Protein AF-A0A7S1E455-F1 (afdb_monomer)

Solvent-accessible surface area (backbone atoms only — not comparable to full-atom values): 8327 Å² total; per-residue (Å²): 136,91,77,87,90,74,88,69,84,76,76,68,56,68,64,59,56,50,50,59,44,31,75,73,75,46,75,82,60,92,53,54,63,60,50,53,48,42,52,24,67,66,39,90,43,12,76,45,72,46,82,29,80,93,73,83,35,75,46,28,42,37,56,57,49,39,33,75,76,33,70,67,48,15,52,63,56,34,74,59,100,44,82,64,73,60,66,70,64,54,60,68,34,66,72,37,55,76,6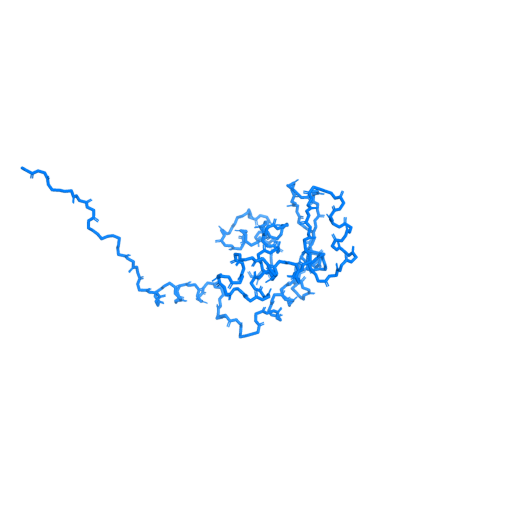9,65,65,49,73,63,55,52,53,52,48,54,43,44,77,42,70,49,37,60,57,55,44,10,70,77,66,61,40,58,57,74,61,40,66,59,43,78,84,116

pLDDT: mean 75.82, std 16.82, range [34.81, 93.94]

Mean predicted aligned error: 11.42 Å

Foldseek 3Di:
DDDDPPPDPPPDDVVVVCVVCCVQPNDQDPCLVVVLCCLCPPAPQNVPWDFDPPQPTTDGSVLLLCLQVPVVSVVVSCVPPDHHDHLVVVCPDPVNVVVVDDSSVSSVVSSCVDPCVVVVCCSVPVPPVVSNVSSVPD

Structure (mmCIF, N/CA/C/O backbone):
data_AF-A0A7S1E455-F1
#
_entry.id   AF-A0A7S1E455-F1
#
loop_
_atom_site.group_PDB
_atom_site.id
_atom_site.type_symbol
_atom_site.label_atom_id
_atom_site.label_alt_id
_atom_site.label_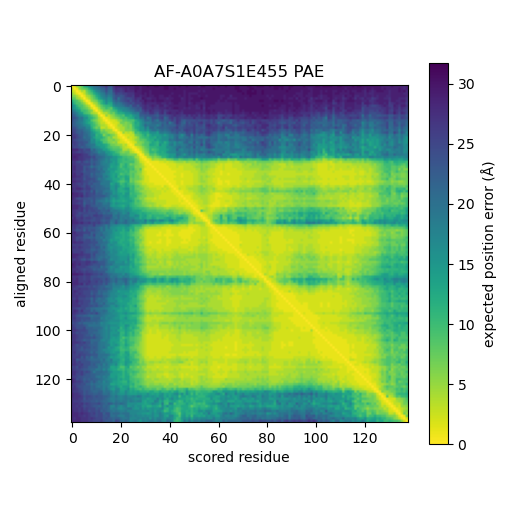comp_id
_atom_site.label_asym_id
_atom_site.label_entity_id
_atom_site.label_seq_id
_atom_site.pdbx_PDB_ins_code
_atom_site.Cartn_x
_atom_site.Cartn_y
_atom_site.Cartn_z
_atom_site.occupancy
_atom_site.B_iso_or_equiv
_atom_site.auth_seq_id
_atom_site.auth_comp_id
_atom_site.auth_asym_id
_atom_site.auth_atom_id
_atom_site.pdbx_PDB_model_num
ATOM 1 N N . GLY A 1 1 ? -47.630 27.811 -10.852 1.00 34.81 1 GLY A N 1
ATOM 2 C CA . GLY A 1 1 ? -47.049 27.346 -9.582 1.00 34.81 1 GLY A CA 1
ATOM 3 C C . GLY A 1 1 ? -46.004 26.321 -9.929 1.00 34.81 1 GLY A C 1
ATOM 4 O O . GLY A 1 1 ? -46.331 25.397 -10.655 1.00 34.81 1 GLY A O 1
ATOM 5 N N . ASN A 1 2 ? -44.760 26.573 -9.541 1.00 41.41 2 ASN A N 1
ATOM 6 C CA . ASN A 1 2 ? -43.585 25.796 -9.921 1.00 41.41 2 ASN A CA 1
ATOM 7 C C . ASN A 1 2 ? -43.382 24.683 -8.877 1.00 41.41 2 ASN A C 1
ATOM 9 O O . ASN A 1 2 ? -43.112 25.002 -7.721 1.00 41.41 2 ASN A O 1
ATOM 13 N N . GLU A 1 3 ? -43.534 23.413 -9.254 1.00 47.81 3 GLU A N 1
ATOM 14 C CA . GLU A 1 3 ? -43.107 22.268 -8.434 1.00 47.81 3 GLU A CA 1
ATOM 15 C C . GLU A 1 3 ? -41.741 21.763 -8.931 1.00 47.81 3 GLU A C 1
ATOM 17 O O . GLU A 1 3 ? -41.507 21.743 -10.143 1.00 47.81 3 GLU A O 1
ATOM 22 N N . PRO A 1 4 ? -40.807 21.382 -8.041 1.00 47.12 4 PRO A N 1
ATOM 23 C CA . PRO A 1 4 ? -39.443 21.071 -8.442 1.00 47.12 4 PRO A CA 1
ATOM 24 C C . PRO A 1 4 ? -39.301 19.651 -9.018 1.00 47.12 4 PRO A C 1
ATOM 26 O O . PRO A 1 4 ? -39.717 18.651 -8.434 1.00 47.12 4 PRO A O 1
ATOM 29 N N . GLN A 1 5 ? -38.631 19.582 -10.167 1.00 48.94 5 GLN A N 1
ATOM 30 C CA . GLN A 1 5 ? -38.268 18.379 -10.911 1.00 48.94 5 GLN A CA 1
ATOM 31 C C . GLN A 1 5 ? -37.025 17.709 -10.293 1.00 48.94 5 GLN A C 1
ATOM 33 O O . GLN A 1 5 ? -35.908 17.925 -10.748 1.00 48.94 5 GLN A O 1
ATOM 38 N N . TRP A 1 6 ? -37.191 16.895 -9.248 1.00 49.09 6 TRP A N 1
ATOM 39 C CA . TRP A 1 6 ? -36.113 16.008 -8.758 1.00 49.09 6 TRP A CA 1
ATOM 40 C C . TRP A 1 6 ? -36.548 14.551 -8.577 1.00 49.09 6 TR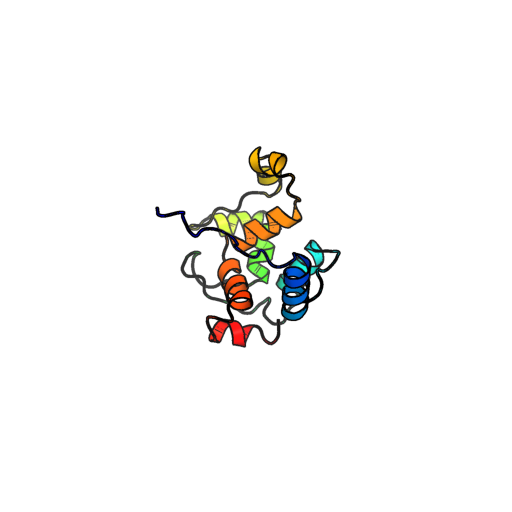P A C 1
ATOM 42 O O . TRP A 1 6 ? -35.883 13.766 -7.904 1.00 49.09 6 TRP A O 1
ATOM 52 N N . SER A 1 7 ? -37.638 14.127 -9.214 1.00 45.44 7 SER A N 1
ATOM 53 C CA . SER A 1 7 ? -38.055 12.731 -9.137 1.00 45.44 7 SER A CA 1
ATOM 54 C C . SER A 1 7 ? -37.297 11.845 -10.139 1.00 45.44 7 SER A C 1
ATOM 56 O O . SER A 1 7 ? -37.479 11.932 -11.351 1.00 45.44 7 SER A O 1
ATOM 58 N N . LYS A 1 8 ? -36.531 10.910 -9.554 1.00 41.31 8 LYS A N 1
ATOM 59 C CA . LYS A 1 8 ? -35.975 9.658 -10.108 1.00 41.31 8 LYS A CA 1
ATOM 60 C C . LYS A 1 8 ? -34.560 9.727 -10.693 1.00 41.31 8 LYS A C 1
ATOM 62 O O . LYS A 1 8 ? -34.359 9.570 -11.894 1.00 41.31 8 LYS A O 1
ATOM 67 N N . ALA A 1 9 ? -33.564 9.700 -9.807 1.00 38.25 9 ALA A N 1
ATOM 68 C CA . ALA A 1 9 ? -32.446 8.792 -10.048 1.00 38.25 9 ALA A CA 1
ATOM 69 C C . ALA A 1 9 ? -33.025 7.364 -10.056 1.00 38.25 9 ALA A C 1
ATOM 71 O O . ALA A 1 9 ? -33.417 6.836 -9.014 1.00 38.25 9 ALA A O 1
ATOM 72 N N . ARG A 1 10 ? -33.184 6.764 -11.243 1.00 44.41 10 ARG A N 1
ATOM 73 C CA . ARG A 1 10 ? -33.396 5.317 -11.363 1.00 44.41 10 ARG A CA 1
ATOM 74 C C . ARG A 1 10 ? -32.083 4.681 -10.930 1.00 44.41 10 ARG A C 1
ATOM 76 O O . ARG A 1 10 ? -31.179 4.534 -11.743 1.00 44.41 10 ARG A O 1
ATOM 83 N N . PHE A 1 11 ? -31.958 4.379 -9.644 1.00 47.00 11 PHE A N 1
ATOM 84 C CA . PHE A 1 11 ? -30.958 3.426 -9.192 1.00 47.00 11 PHE A CA 1
ATOM 85 C C . PHE A 1 11 ? -31.274 2.127 -9.935 1.00 47.00 11 PHE A C 1
ATOM 87 O O . PHE A 1 11 ? -32.322 1.521 -9.702 1.00 47.00 11 PHE A O 1
ATOM 94 N N . GLY A 1 12 ? -30.446 1.802 -10.932 1.00 47.22 12 GLY A N 1
ATOM 95 C CA . GLY A 1 12 ? -30.484 0.506 -11.600 1.00 47.22 12 GLY A CA 1
ATOM 96 C C . GLY A 1 12 ? -30.456 -0.580 -10.535 1.00 47.22 12 GLY A C 1
ATOM 97 O O . GLY A 1 12 ? -29.854 -0.395 -9.472 1.00 47.22 12 GLY A O 1
ATOM 98 N N . ASN A 1 13 ? -31.181 -1.666 -10.787 1.00 50.81 13 ASN A N 1
ATOM 99 C CA . ASN A 1 13 ? -31.228 -2.788 -9.863 1.00 50.81 13 ASN A CA 1
ATOM 100 C C . ASN A 1 13 ? -29.779 -3.213 -9.570 1.00 50.81 13 ASN A C 1
ATOM 102 O O . ASN A 1 13 ? -28.955 -3.276 -10.481 1.00 50.81 13 ASN A O 1
ATOM 106 N N . ILE A 1 14 ? -29.456 -3.471 -8.302 1.00 53.06 14 ILE A N 1
ATOM 107 C CA . ILE A 1 14 ? -28.119 -3.892 -7.868 1.00 53.06 14 ILE A CA 1
ATOM 108 C C . ILE A 1 14 ? -27.633 -5.094 -8.703 1.00 53.06 14 ILE A C 1
ATOM 110 O O . ILE A 1 14 ? -26.448 -5.218 -8.987 1.00 53.06 14 ILE A O 1
ATOM 114 N N . GLU A 1 15 ? -28.561 -5.923 -9.185 1.00 52.03 15 GLU A N 1
ATOM 115 C CA . GLU A 1 15 ? -28.299 -7.045 -10.087 1.00 52.03 15 GLU A CA 1
ATOM 116 C C . GLU A 1 15 ? -27.767 -6.627 -11.470 1.00 52.03 15 GLU A C 1
ATOM 118 O O . GLU A 1 15 ? -26.887 -7.308 -11.981 1.00 52.03 15 GLU A O 1
ATOM 123 N N . GLU A 1 16 ? -28.206 -5.502 -12.050 1.00 50.72 16 GLU A N 1
ATOM 124 C CA . GLU A 1 16 ? -27.643 -4.956 -13.304 1.00 50.72 16 GLU A CA 1
ATOM 125 C C . GLU A 1 16 ? -26.221 -4.415 -13.088 1.00 50.72 16 GLU A C 1
ATOM 127 O O . GLU A 1 16 ? -25.373 -4.469 -13.982 1.00 50.72 16 GLU A O 1
ATOM 132 N N . PHE A 1 17 ? -25.942 -3.913 -11.880 1.00 50.00 17 PHE A N 1
ATOM 133 C CA . PHE A 1 17 ? -24.600 -3.490 -11.489 1.00 50.00 17 PHE A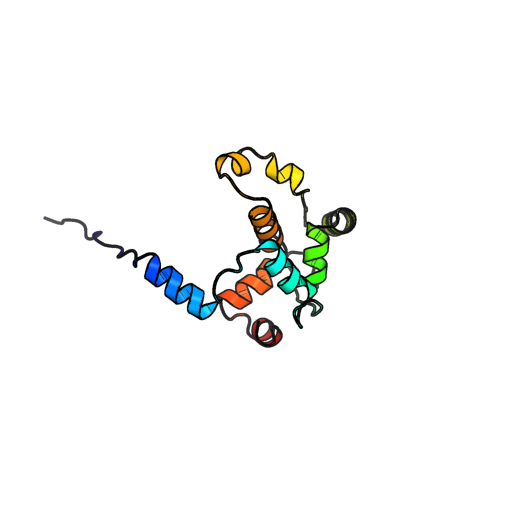 CA 1
ATOM 134 C C . PHE A 1 17 ? -23.669 -4.699 -11.332 1.00 50.00 17 PHE A C 1
ATOM 136 O O . PHE A 1 17 ? -22.561 -4.694 -11.865 1.00 50.00 17 PHE A O 1
ATOM 143 N N . TYR A 1 18 ? -24.128 -5.761 -10.661 1.00 47.34 18 TYR A N 1
ATOM 144 C CA . TYR A 1 18 ? -23.360 -6.997 -10.512 1.00 47.34 18 TYR A CA 1
ATOM 145 C C . TYR A 1 18 ? -23.201 -7.760 -11.827 1.00 47.34 18 TYR A C 1
ATOM 147 O O . TYR A 1 18 ? -22.121 -8.299 -12.050 1.00 47.34 18 TYR A O 1
ATOM 155 N N . SER A 1 19 ? -24.204 -7.776 -12.711 1.00 55.28 19 SER A N 1
ATOM 156 C CA . SER A 1 19 ? -24.090 -8.435 -14.016 1.00 55.28 19 SER A CA 1
ATOM 157 C C . SER A 1 19 ? -23.073 -7.718 -14.905 1.00 55.28 19 SER A C 1
ATOM 159 O O . SER A 1 19 ? -22.160 -8.347 -15.426 1.00 55.28 19 SER A O 1
ATOM 161 N N . GLY A 1 20 ? -23.150 -6.385 -14.998 1.00 52.88 20 GLY A N 1
ATOM 162 C CA . GLY A 1 20 ? -22.220 -5.598 -15.811 1.00 52.88 20 GLY A CA 1
ATOM 163 C C . GLY A 1 20 ? -20.793 -5.558 -15.258 1.00 52.88 20 GLY A C 1
ATOM 164 O O . GLY A 1 20 ? -19.838 -5.467 -16.031 1.00 52.88 20 GLY A O 1
ATOM 165 N N . LEU A 1 21 ? -20.634 -5.627 -13.932 1.00 53.88 21 LEU A N 1
ATOM 166 C CA . LEU A 1 21 ? -19.325 -5.710 -13.293 1.00 53.88 21 LEU A CA 1
ATOM 167 C C . LEU A 1 21 ? -18.726 -7.107 -13.480 1.00 53.88 21 LEU A C 1
ATOM 169 O O . LEU A 1 21 ? -17.616 -7.210 -13.991 1.00 53.88 21 LEU A O 1
ATOM 173 N N . ALA A 1 22 ? -19.466 -8.171 -13.153 1.00 55.16 22 ALA A N 1
ATOM 174 C CA . ALA A 1 22 ? -18.991 -9.549 -13.284 1.00 55.16 22 ALA A CA 1
ATOM 175 C C . ALA A 1 22 ? -18.620 -9.916 -14.730 1.00 55.16 22 ALA A C 1
ATOM 177 O O . ALA A 1 22 ? -17.644 -10.632 -14.931 1.00 55.16 22 ALA A O 1
ATOM 178 N N . ASP A 1 23 ? -19.324 -9.382 -15.731 1.00 54.72 23 ASP A N 1
ATOM 179 C CA . ASP A 1 23 ? -18.983 -9.600 -17.142 1.00 54.72 23 ASP A CA 1
ATOM 180 C C . ASP A 1 23 ? -17.690 -8.883 -17.565 1.00 54.72 23 ASP A C 1
ATOM 182 O O . ASP A 1 23 ? -16.992 -9.345 -18.466 1.00 54.72 23 ASP A O 1
ATOM 186 N N . LYS A 1 24 ? -17.344 -7.761 -16.918 1.00 53.66 24 LYS A N 1
ATOM 187 C CA . LYS A 1 24 ? -16.131 -6.985 -17.225 1.00 53.66 24 LYS A CA 1
ATOM 188 C C . LYS A 1 24 ? -14.895 -7.440 -16.458 1.00 53.66 24 LYS A C 1
ATOM 190 O O . LYS A 1 24 ? -13.805 -7.372 -17.010 1.00 53.66 24 LYS A O 1
ATOM 195 N N . ILE A 1 25 ? -15.050 -7.842 -15.195 1.00 54.88 25 ILE A N 1
ATOM 196 C CA . ILE A 1 25 ? -13.920 -8.158 -14.299 1.00 54.88 25 ILE A CA 1
ATOM 197 C C . ILE A 1 25 ? -13.895 -9.622 -13.833 1.00 54.88 25 ILE A C 1
ATOM 199 O O . ILE A 1 25 ? -12.957 -10.038 -13.157 1.00 54.88 25 ILE A O 1
ATOM 203 N N . GLY A 1 26 ? -14.909 -10.414 -14.190 1.00 56.81 26 GLY A N 1
ATOM 204 C CA . GLY A 1 26 ? -15.092 -11.791 -13.736 1.00 56.81 26 GLY A CA 1
ATOM 205 C C . GLY A 1 26 ? -15.859 -11.910 -12.414 1.00 56.81 26 GLY A C 1
ATOM 206 O O . GLY A 1 26 ? -16.082 -10.940 -11.686 1.00 56.81 26 GLY A O 1
ATOM 207 N N . LEU A 1 27 ? -16.274 -13.139 -12.085 1.00 51.47 27 LEU A N 1
ATOM 208 C CA . LEU A 1 27 ? -16.897 -13.436 -10.794 1.00 51.47 27 LEU A CA 1
ATOM 209 C C . LEU A 1 27 ? -15.891 -13.225 -9.649 1.00 51.47 27 LEU A C 1
ATOM 211 O O . LEU A 1 27 ? -14.728 -13.628 -9.772 1.00 51.47 27 LEU A O 1
ATOM 215 N N . PRO A 1 28 ? -16.325 -12.655 -8.511 1.00 56.41 28 PRO A N 1
ATOM 216 C CA . PRO A 1 28 ? -15.444 -12.436 -7.377 1.00 56.41 28 PRO A CA 1
ATOM 217 C C . PRO A 1 28 ? -14.888 -13.769 -6.873 1.00 56.41 28 PRO A C 1
ATOM 219 O O . PRO A 1 28 ? -15.627 -14.710 -6.571 1.00 56.41 28 PRO A O 1
ATOM 222 N N . GLN A 1 29 ? -13.563 -13.855 -6.765 1.00 59.19 29 GLN A N 1
ATOM 223 C CA . GLN A 1 29 ? -12.922 -15.036 -6.204 1.00 59.19 29 GLN A CA 1
ATOM 224 C C . GLN A 1 29 ? -13.268 -15.157 -4.715 1.00 59.19 29 GLN A C 1
ATOM 226 O O . GLN A 1 29 ? -13.034 -14.241 -3.930 1.00 59.19 29 GLN A O 1
ATOM 231 N N . VAL A 1 30 ? -13.762 -16.331 -4.304 1.00 59.94 30 VAL A N 1
ATOM 232 C CA . VAL A 1 30 ? -14.185 -16.616 -2.914 1.00 59.94 30 VAL A CA 1
ATOM 233 C C . VAL A 1 30 ? -13.028 -16.453 -1.912 1.00 59.94 30 VAL A C 1
ATOM 235 O O . VAL A 1 30 ? -13.244 -16.167 -0.737 1.00 59.94 30 VAL A O 1
ATOM 238 N N . ARG A 1 31 ? -11.779 -16.594 -2.377 1.00 77.50 31 ARG A N 1
ATOM 239 C CA . ARG A 1 31 ? -10.556 -16.379 -1.590 1.00 77.50 31 ARG A CA 1
ATOM 240 C C . ARG A 1 31 ? -9.850 -15.097 -2.027 1.00 77.50 31 ARG A C 1
ATOM 242 O O . ARG A 1 31 ? -8.788 -15.157 -2.639 1.00 77.50 31 ARG A O 1
ATOM 249 N N . LEU A 1 32 ? -10.441 -13.953 -1.680 1.00 82.00 32 LEU A N 1
ATOM 250 C CA . LEU A 1 32 ? -9.970 -12.614 -2.064 1.00 82.00 32 LEU A CA 1
ATOM 251 C C . LEU A 1 32 ? -8.466 -12.410 -1.840 1.00 82.00 32 LEU A C 1
ATOM 253 O O . LEU A 1 32 ? -7.764 -11.999 -2.753 1.00 82.00 32 LEU A O 1
ATOM 257 N N . LEU A 1 33 ? -7.946 -12.780 -0.666 1.00 85.12 33 LEU A N 1
ATOM 258 C CA . LEU A 1 33 ? -6.526 -12.592 -0.357 1.00 85.12 33 LEU A CA 1
ATOM 259 C C . LEU A 1 33 ? -5.606 -13.391 -1.296 1.00 85.12 33 LEU A C 1
ATOM 261 O O . LEU A 1 33 ? -4.595 -12.873 -1.754 1.00 85.12 33 LEU A O 1
ATOM 265 N N . HIS A 1 34 ? -5.978 -14.632 -1.621 1.00 85.69 34 HIS A N 1
ATOM 266 C CA . HIS A 1 34 ? -5.218 -15.463 -2.558 1.00 85.69 34 HIS A CA 1
ATOM 267 C C . HIS A 1 34 ? -5.315 -14.932 -3.996 1.00 85.69 34 HIS A C 1
ATOM 269 O O . HIS A 1 34 ? -4.356 -15.025 -4.757 1.00 85.69 34 HIS A O 1
ATOM 275 N N . ALA A 1 35 ? -6.463 -14.362 -4.370 1.00 85.56 35 ALA A N 1
ATOM 276 C CA . ALA A 1 35 ? -6.635 -13.705 -5.661 1.00 8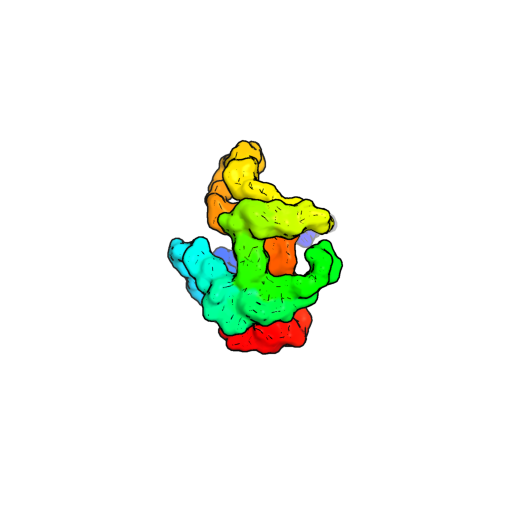5.56 35 ALA A CA 1
ATOM 277 C C . ALA A 1 35 ? -5.683 -12.511 -5.796 1.00 85.56 35 ALA A C 1
ATOM 279 O O . ALA A 1 35 ? -4.934 -12.433 -6.767 1.00 85.56 35 ALA A O 1
ATOM 280 N N . MET A 1 36 ? -5.662 -11.642 -4.779 1.00 88.56 36 MET A N 1
ATOM 281 C CA . MET A 1 36 ? -4.781 -10.477 -4.732 1.00 88.56 36 MET A CA 1
ATOM 282 C C . MET A 1 36 ? -3.306 -10.896 -4.742 1.00 88.56 36 MET A C 1
ATOM 284 O O . MET A 1 36 ? -2.527 -10.353 -5.519 1.00 88.56 36 MET A O 1
ATOM 288 N N . GLU A 1 37 ? -2.929 -11.912 -3.959 1.00 90.75 37 GLU A N 1
ATOM 289 C CA . GLU A 1 37 ? -1.565 -12.455 -3.962 1.00 90.75 37 GLU A CA 1
ATOM 290 C C . GLU A 1 37 ? -1.170 -12.948 -5.359 1.00 90.75 37 GLU A C 1
ATOM 292 O O . GLU A 1 37 ? -0.105 -12.614 -5.876 1.00 90.75 37 GLU A O 1
ATOM 297 N N . SER A 1 38 ? -2.037 -13.733 -6.002 1.00 87.88 38 SER A N 1
ATOM 298 C CA . SER A 1 38 ? -1.771 -14.257 -7.339 1.00 87.88 38 SER A CA 1
ATOM 299 C C . SER A 1 38 ? -1.667 -13.144 -8.382 1.00 87.88 38 SER A C 1
ATOM 301 O O . SER A 1 38 ? -0.850 -13.254 -9.295 1.00 87.88 38 SER A O 1
ATOM 303 N N . GLU A 1 39 ? -2.472 -12.089 -8.261 1.00 85.75 39 GLU A N 1
ATOM 304 C CA . GLU A 1 39 ? -2.384 -10.902 -9.112 1.00 85.75 39 GLU A CA 1
ATOM 305 C C . GLU A 1 39 ? -1.009 -10.238 -8.986 1.00 85.75 39 GLU A C 1
ATOM 307 O O . GLU A 1 39 ? -0.325 -10.023 -9.983 1.00 85.75 39 GLU A O 1
ATOM 312 N N . HIS A 1 40 ? -0.553 -10.014 -7.756 1.00 90.81 40 HIS A N 1
ATOM 313 C CA . HIS A 1 40 ? 0.664 -9.252 -7.500 1.00 90.81 40 HIS A CA 1
ATOM 314 C C . HIS A 1 40 ? 1.950 -10.069 -7.657 1.00 90.81 40 HIS A C 1
ATOM 316 O O . HIS A 1 40 ? 2.997 -9.490 -7.936 1.00 90.81 40 HIS A O 1
ATOM 322 N N . LEU A 1 41 ? 1.900 -11.397 -7.487 1.00 91.06 41 LEU A N 1
ATOM 323 C CA . LEU A 1 41 ? 3.089 -12.263 -7.482 1.00 91.06 41 LEU A CA 1
ATOM 324 C C . LEU A 1 41 ? 3.201 -13.211 -8.681 1.00 91.06 41 LEU A C 1
ATOM 326 O O . LEU A 1 41 ? 4.298 -13.697 -8.964 1.00 91.06 41 LEU A O 1
ATOM 330 N N . ARG A 1 42 ? 2.089 -13.541 -9.356 1.00 86.38 42 ARG A N 1
ATOM 331 C CA . ARG A 1 42 ? 2.064 -14.603 -10.384 1.00 86.38 42 ARG A CA 1
ATOM 332 C C . ARG A 1 42 ? 1.644 -14.132 -11.771 1.00 86.38 42 ARG A C 1
ATOM 334 O O . ARG A 1 42 ? 1.883 -14.864 -12.730 1.00 86.38 42 ARG A O 1
ATOM 341 N N . ARG A 1 43 ? 1.035 -12.951 -11.912 1.00 84.50 43 ARG A N 1
ATOM 342 C CA . ARG A 1 43 ? 0.722 -12.396 -13.238 1.00 84.50 43 ARG A CA 1
ATOM 343 C C . ARG A 1 43 ? 1.994 -12.007 -13.982 1.00 84.50 43 ARG A C 1
ATOM 345 O O . ARG A 1 43 ? 3.045 -11.784 -13.378 1.00 84.50 43 ARG A O 1
ATOM 352 N N . GLN A 1 44 ? 1.900 -11.944 -15.307 1.00 84.69 44 GLN A N 1
ATOM 353 C CA . GLN A 1 44 ? 3.044 -11.658 -16.174 1.00 84.69 44 GLN A CA 1
ATOM 354 C C . GLN A 1 44 ? 3.656 -10.279 -15.886 1.00 84.69 44 GLN A C 1
ATOM 356 O O . GLN A 1 44 ? 4.869 -10.111 -15.972 1.00 84.69 44 GLN A O 1
ATOM 361 N N . ASP A 1 45 ? 2.827 -9.321 -15.480 1.00 84.50 45 ASP A N 1
ATOM 362 C CA . ASP A 1 45 ? 3.208 -7.949 -15.167 1.00 84.50 45 ASP A CA 1
ATOM 363 C C . ASP A 1 45 ? 3.611 -7.734 -13.694 1.00 84.50 45 ASP A C 1
ATOM 365 O O . ASP A 1 45 ? 3.943 -6.609 -13.311 1.00 84.50 45 ASP A O 1
ATOM 369 N N . SER A 1 46 ? 3.624 -8.792 -12.868 1.00 88.25 46 SER A N 1
ATOM 370 C CA . SER A 1 46 ? 4.000 -8.740 -11.439 1.00 88.25 46 SER A CA 1
ATOM 371 C C . SER A 1 46 ? 5.380 -8.126 -11.190 1.00 88.25 46 SER A C 1
ATOM 373 O O . SER A 1 46 ? 5.604 -7.463 -10.176 1.00 88.25 46 SER A O 1
ATOM 375 N N . ARG A 1 47 ? 6.302 -8.324 -12.136 1.00 90.88 47 ARG A N 1
ATOM 376 C CA . ARG A 1 47 ? 7.680 -7.813 -12.108 1.00 90.88 47 ARG A CA 1
ATOM 377 C C . ARG A 1 47 ? 7.920 -6.658 -13.065 1.00 90.88 47 ARG A C 1
ATOM 379 O O . ARG A 1 47 ? 9.024 -6.121 -13.081 1.00 90.88 47 ARG A O 1
ATOM 386 N N . SER A 1 48 ? 6.913 -6.280 -13.845 1.00 87.12 48 SER A N 1
ATOM 387 C CA . SER A 1 48 ? 7.015 -5.172 -14.787 1.00 87.12 48 SER A CA 1
ATOM 388 C C . SER A 1 48 ? 7.001 -3.853 -14.016 1.00 87.12 48 SER A C 1
ATOM 390 O O . SER A 1 48 ? 6.018 -3.581 -13.312 1.00 87.12 48 SER A O 1
ATOM 392 N N . PRO A 1 49 ? 8.067 -3.039 -14.119 1.00 88.75 49 PRO A N 1
ATOM 393 C CA . PRO A 1 49 ? 8.103 -1.738 -13.478 1.00 88.75 49 PRO A CA 1
ATOM 394 C C . PRO A 1 49 ? 7.028 -0.817 -14.046 1.00 88.75 49 PRO A C 1
ATOM 396 O O . PRO A 1 49 ? 6.797 -0.797 -15.254 1.00 88.75 49 PRO A O 1
ATOM 399 N N . PHE A 1 50 ? 6.399 -0.035 -13.180 1.00 86.25 50 PHE A N 1
ATOM 400 C CA . PHE A 1 50 ? 5.501 1.046 -13.560 1.00 86.25 50 PHE A CA 1
ATOM 401 C C . PHE A 1 50 ? 5.858 2.307 -12.778 1.00 86.25 50 PHE A C 1
ATOM 403 O O . PHE A 1 50 ? 6.347 2.233 -11.647 1.00 86.25 50 PHE A O 1
ATOM 410 N N . ASP A 1 51 ? 5.662 3.459 -13.412 1.00 84.38 51 ASP A N 1
ATOM 411 C CA . ASP A 1 51 ? 6.031 4.748 -12.840 1.00 84.38 51 ASP A CA 1
ATOM 412 C C . ASP A 1 51 ? 4.895 5.307 -11.974 1.00 84.38 51 ASP A C 1
ATOM 414 O O . ASP A 1 51 ? 3.729 5.352 -12.383 1.00 84.38 51 ASP A O 1
ATOM 418 N N . VAL A 1 52 ? 5.246 5.733 -10.763 1.00 81.44 52 VAL A N 1
ATOM 419 C CA . VAL A 1 52 ? 4.375 6.460 -9.841 1.00 81.44 52 VAL A CA 1
ATOM 420 C C . VAL A 1 52 ? 5.097 7.696 -9.301 1.00 81.44 52 VAL A C 1
ATOM 422 O O . VAL A 1 52 ? 5.677 7.668 -8.211 1.00 81.44 52 VAL A O 1
ATOM 425 N N . PRO A 1 53 ? 5.000 8.834 -10.010 1.00 73.56 53 PRO A N 1
ATOM 426 C CA . PRO A 1 53 ? 5.680 10.068 -9.616 1.00 73.56 53 PRO A CA 1
ATOM 427 C C . PRO A 1 53 ? 5.350 10.527 -8.188 1.00 73.56 53 PRO A C 1
ATOM 429 O O . PRO A 1 53 ? 6.213 11.046 -7.490 1.00 73.56 53 PRO A O 1
ATOM 432 N N . ASN A 1 54 ? 4.126 10.261 -7.717 1.00 73.00 54 ASN A N 1
ATOM 433 C CA . ASN A 1 54 ? 3.662 10.645 -6.378 1.00 73.00 54 ASN A CA 1
ATOM 434 C C . ASN A 1 54 ? 4.262 9.812 -5.227 1.00 73.00 54 ASN A C 1
ATOM 436 O O . ASN A 1 54 ? 4.022 10.142 -4.072 1.00 73.00 54 ASN A O 1
ATOM 440 N N . TYR A 1 55 ? 4.989 8.725 -5.512 1.00 66.81 55 TYR A N 1
ATOM 441 C CA . TYR A 1 55 ? 5.492 7.788 -4.495 1.00 66.81 55 TYR A CA 1
ATOM 442 C C . TYR A 1 55 ? 6.965 7.409 -4.705 1.00 66.81 55 TYR A C 1
ATOM 444 O O . TYR A 1 55 ? 7.389 6.314 -4.335 1.00 66.81 55 TYR A O 1
ATOM 452 N N . GLY A 1 56 ? 7.756 8.302 -5.304 1.00 66.12 56 GLY A N 1
ATOM 453 C CA . GLY A 1 56 ? 9.197 8.092 -5.469 1.00 66.12 56 GLY A CA 1
ATOM 454 C C . GLY A 1 56 ? 9.608 7.311 -6.725 1.00 66.12 56 GLY A C 1
ATOM 455 O O . GLY A 1 56 ? 10.728 6.805 -6.771 1.00 66.12 56 GLY A O 1
ATOM 456 N N . GLY A 1 57 ? 8.750 7.234 -7.751 1.00 77.94 57 GLY A N 1
ATOM 457 C CA . GLY A 1 57 ? 9.123 6.770 -9.095 1.00 77.94 57 GLY A CA 1
ATOM 458 C C . GLY A 1 57 ? 8.756 5.315 -9.402 1.00 77.94 57 GLY A C 1
ATOM 459 O O . GLY A 1 57 ? 7.612 4.912 -9.237 1.00 77.94 57 GLY A O 1
ATOM 460 N N . LEU A 1 58 ? 9.702 4.520 -9.911 1.00 86.38 58 LEU A N 1
ATOM 461 C CA . LEU A 1 58 ? 9.436 3.170 -10.430 1.00 86.38 58 LEU A CA 1
ATOM 462 C C . LEU A 1 58 ? 9.240 2.121 -9.320 1.00 86.38 58 LEU A C 1
ATOM 464 O O . LEU A 1 58 ? 10.096 1.938 -8.449 1.00 86.38 58 LEU A O 1
ATOM 468 N N . THR A 1 59 ? 8.160 1.346 -9.416 1.00 90.12 59 THR A N 1
ATOM 469 C CA . THR A 1 59 ? 7.904 0.175 -8.559 1.00 90.12 59 THR A CA 1
ATOM 470 C C . THR A 1 59 ? 7.284 -0.983 -9.349 1.00 90.12 59 THR A C 1
ATOM 472 O O . THR A 1 59 ? 7.056 -0.862 -10.547 1.00 90.12 59 THR A O 1
ATOM 475 N N . THR A 1 60 ? 7.040 -2.127 -8.707 1.00 92.12 60 THR A N 1
ATOM 476 C CA . THR A 1 60 ? 6.404 -3.312 -9.312 1.00 92.12 60 THR A CA 1
ATOM 477 C C . THR A 1 60 ? 5.272 -3.828 -8.419 1.00 92.12 60 THR A C 1
ATOM 479 O O . THR A 1 60 ? 5.344 -3.641 -7.202 1.00 92.12 60 THR A O 1
ATOM 482 N N . PRO A 1 61 ? 4.248 -4.516 -8.964 1.00 92.25 61 PRO A N 1
ATOM 483 C CA . PRO A 1 61 ? 3.205 -5.126 -8.134 1.00 92.25 61 PRO A CA 1
ATOM 484 C C . PRO A 1 61 ? 3.758 -6.059 -7.055 1.00 92.25 61 PRO A C 1
ATOM 486 O O . PRO A 1 61 ? 3.311 -6.012 -5.911 1.00 92.25 61 PRO A O 1
ATOM 489 N N . GLU A 1 62 ? 4.776 -6.858 -7.387 1.00 93.38 62 GLU A N 1
ATOM 490 C CA . GLU A 1 62 ? 5.429 -7.755 -6.431 1.00 93.38 62 GLU A CA 1
ATOM 491 C C . GLU A 1 62 ? 6.081 -6.982 -5.277 1.00 93.38 62 GLU A C 1
ATOM 493 O O . GLU A 1 62 ? 5.972 -7.386 -4.118 1.00 93.38 62 GLU A O 1
ATOM 498 N N . ARG A 1 63 ? 6.750 -5.860 -5.572 1.00 91.25 63 ARG A N 1
ATOM 499 C CA . ARG A 1 63 ? 7.371 -5.021 -4.542 1.00 91.25 63 ARG A CA 1
ATOM 500 C C . ARG A 1 63 ? 6.315 -4.400 -3.635 1.00 91.25 63 ARG A C 1
ATOM 502 O O . ARG A 1 63 ? 6.473 -4.445 -2.420 1.00 91.25 63 ARG A O 1
ATOM 509 N N . GLU A 1 64 ? 5.238 -3.874 -4.211 1.00 91.69 64 GLU A N 1
ATOM 510 C CA . GLU A 1 64 ? 4.151 -3.268 -3.439 1.00 91.69 64 GLU A CA 1
ATOM 511 C C . GLU A 1 64 ? 3.435 -4.270 -2.543 1.00 91.69 64 GLU A C 1
ATOM 513 O O . GLU A 1 64 ? 3.135 -3.954 -1.393 1.00 91.69 64 GLU A O 1
ATOM 518 N N . TRP A 1 65 ? 3.248 -5.499 -3.026 1.00 92.69 65 TRP A N 1
ATOM 519 C CA . TRP A 1 65 ? 2.763 -6.595 -2.199 1.00 92.69 65 TRP A CA 1
ATOM 520 C C . TRP A 1 65 ? 3.685 -6.841 -1.006 1.00 92.69 65 TRP A C 1
ATOM 522 O O . TRP A 1 65 ? 3.235 -6.832 0.136 1.00 92.69 65 TRP A O 1
ATOM 532 N N . ARG A 1 66 ? 4.996 -6.986 -1.229 1.00 92.00 66 ARG A N 1
ATOM 533 C CA . ARG A 1 66 ? 5.947 -7.199 -0.126 1.00 92.00 66 ARG A CA 1
ATOM 534 C C . ARG A 1 66 ? 5.910 -6.063 0.887 1.00 92.00 66 ARG A C 1
ATOM 536 O O . ARG A 1 66 ? 5.841 -6.340 2.072 1.00 92.00 66 ARG A O 1
ATOM 543 N N . CYS A 1 67 ? 5.857 -4.808 0.454 1.00 90.00 67 CYS A N 1
ATOM 544 C CA . CYS A 1 67 ? 5.786 -3.668 1.369 1.00 90.00 67 CYS A CA 1
ATOM 545 C C . CYS A 1 67 ? 4.564 -3.683 2.305 1.00 90.00 67 CYS A C 1
ATOM 547 O O . CYS A 1 67 ? 4.604 -3.027 3.336 1.00 90.00 67 CYS A O 1
ATOM 549 N N . VAL A 1 68 ? 3.489 -4.395 1.959 1.00 90.00 68 VAL A N 1
ATOM 550 C CA . VAL A 1 68 ? 2.277 -4.515 2.787 1.00 90.00 68 VAL A CA 1
ATOM 551 C C . VAL A 1 68 ? 2.324 -5.733 3.723 1.00 90.00 68 VAL A C 1
ATOM 553 O O . VAL A 1 68 ? 1.721 -5.710 4.795 1.00 90.00 68 VAL A O 1
ATOM 556 N N . PHE A 1 69 ? 3.035 -6.796 3.341 1.00 88.50 69 PHE A N 1
ATOM 557 C CA . PHE A 1 69 ? 3.061 -8.071 4.075 1.00 88.50 69 PHE A CA 1
ATOM 558 C C . PHE A 1 69 ? 4.377 -8.350 4.817 1.00 88.50 69 PHE A C 1
ATOM 560 O O . PHE A 1 69 ? 4.410 -9.223 5.681 1.00 88.50 69 PHE A O 1
ATOM 567 N N . ASP A 1 70 ? 5.445 -7.624 4.496 1.00 89.00 70 ASP A N 1
ATOM 568 C CA . ASP A 1 70 ? 6.771 -7.747 5.095 1.00 89.00 70 ASP A CA 1
ATOM 569 C C . ASP A 1 70 ? 7.131 -6.444 5.837 1.00 89.00 70 ASP A C 1
ATOM 571 O O . ASP A 1 70 ? 7.312 -5.403 5.196 1.00 89.00 70 ASP A O 1
ATOM 575 N N . PRO A 1 71 ? 7.251 -6.477 7.180 1.00 85.00 71 PRO A N 1
ATOM 576 C CA . PRO A 1 71 ? 7.614 -5.313 7.983 1.00 85.00 71 PRO A CA 1
ATOM 577 C C . PRO A 1 71 ? 8.947 -4.660 7.595 1.00 85.00 71 PRO A C 1
AT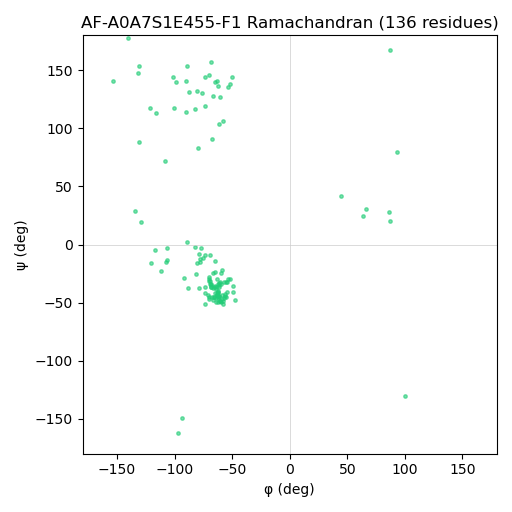OM 579 O O . PRO A 1 71 ? 9.079 -3.442 7.717 1.00 85.00 71 PRO A O 1
ATOM 582 N N . GLU A 1 72 ? 9.933 -5.427 7.120 1.00 86.38 72 GLU A N 1
ATOM 583 C CA . GLU A 1 72 ? 11.222 -4.867 6.696 1.00 86.38 72 GLU A CA 1
ATOM 584 C C . GLU A 1 72 ? 11.054 -4.064 5.406 1.00 86.38 72 GLU A C 1
ATOM 586 O O . GLU A 1 72 ? 11.462 -2.902 5.323 1.00 86.38 72 GLU A O 1
ATOM 591 N N . ALA A 1 73 ? 10.356 -4.640 4.424 1.00 85.50 73 ALA A N 1
ATOM 592 C CA . ALA A 1 73 ? 10.000 -3.944 3.192 1.00 85.50 73 ALA A CA 1
ATOM 593 C C . ALA A 1 73 ? 9.102 -2.724 3.461 1.00 85.50 73 ALA A C 1
ATOM 595 O O . ALA A 1 73 ? 9.222 -1.705 2.772 1.00 85.50 73 ALA A O 1
ATOM 596 N N . ALA A 1 74 ? 8.222 -2.811 4.464 1.00 85.56 74 ALA A N 1
ATOM 597 C CA . ALA A 1 74 ? 7.369 -1.711 4.893 1.00 85.56 74 ALA A CA 1
ATOM 598 C C . ALA A 1 74 ? 8.187 -0.558 5.488 1.00 85.56 74 ALA A C 1
ATOM 600 O O . ALA A 1 74 ? 7.962 0.605 5.143 1.00 85.56 74 ALA A O 1
ATOM 601 N N . CYS A 1 75 ? 9.158 -0.881 6.346 1.00 84.25 75 CYS A N 1
ATOM 602 C CA . CYS A 1 75 ? 10.072 0.076 6.959 1.00 84.25 75 CYS A CA 1
ATOM 603 C C . CYS A 1 75 ? 10.897 0.808 5.896 1.00 84.25 75 CYS A C 1
ATOM 605 O O . CYS A 1 75 ? 10.932 2.036 5.888 1.00 84.25 75 CYS A O 1
ATOM 607 N N . GLU A 1 76 ? 11.489 0.076 4.946 1.00 83.62 76 GLU A N 1
ATOM 608 C CA . GLU A 1 76 ? 12.264 0.677 3.854 1.00 83.62 76 GLU A CA 1
ATOM 609 C C . GLU A 1 76 ? 11.417 1.597 2.973 1.00 83.62 76 GLU A C 1
ATOM 611 O O . GLU A 1 76 ? 11.819 2.723 2.680 1.00 83.62 76 GLU A O 1
ATOM 616 N N . ALA A 1 77 ? 10.217 1.159 2.586 1.00 81.62 77 ALA A N 1
ATOM 617 C CA . ALA A 1 77 ? 9.304 1.993 1.811 1.00 81.62 77 ALA A CA 1
ATOM 618 C C . ALA A 1 77 ? 8.791 3.207 2.605 1.00 81.62 77 ALA A C 1
ATOM 620 O O . ALA A 1 77 ? 8.446 4.221 1.998 1.00 81.62 77 ALA A O 1
ATOM 621 N N . SER A 1 78 ? 8.788 3.126 3.940 1.00 83.19 78 SER A N 1
ATOM 622 C CA . SER A 1 78 ? 8.367 4.218 4.822 1.00 83.19 78 SER A CA 1
ATOM 623 C C . SER A 1 78 ? 9.445 5.276 5.089 1.00 83.19 78 SER A C 1
ATOM 625 O O . SER A 1 78 ? 9.181 6.256 5.780 1.00 83.19 78 SER A O 1
ATOM 627 N N . LYS A 1 79 ? 10.665 5.106 4.558 1.00 79.44 79 LYS A N 1
ATOM 628 C CA . LYS A 1 79 ? 11.738 6.117 4.652 1.00 79.44 79 LYS A CA 1
ATOM 629 C C . LYS A 1 79 ? 11.568 7.285 3.673 1.00 79.44 79 LYS A C 1
ATOM 631 O O . LYS A 1 79 ? 12.275 8.280 3.806 1.00 79.44 79 LYS A O 1
ATOM 636 N N . GLY A 1 80 ? 10.703 7.139 2.667 1.00 74.19 80 GLY A N 1
ATOM 637 C CA . GLY A 1 80 ? 10.378 8.188 1.696 1.00 74.19 80 GLY A CA 1
ATOM 638 C C . GLY A 1 80 ? 9.149 9.004 2.106 1.00 74.19 80 GLY A C 1
ATOM 639 O O . GLY A 1 80 ? 8.842 9.140 3.284 1.00 74.19 80 GLY A O 1
ATOM 640 N N . ASP A 1 81 ? 8.398 9.497 1.120 1.00 71.50 81 ASP A N 1
ATOM 641 C CA . ASP A 1 81 ? 7.173 10.290 1.343 1.00 71.50 81 ASP A CA 1
ATOM 642 C C . ASP A 1 81 ? 5.949 9.446 1.745 1.00 71.50 81 ASP A C 1
ATOM 644 O O . ASP A 1 81 ? 4.860 9.963 1.998 1.00 71.50 81 ASP A O 1
ATOM 648 N N . ARG A 1 82 ? 6.105 8.121 1.778 1.00 77.00 82 ARG A N 1
ATOM 649 C CA . ARG A 1 82 ? 5.041 7.168 2.092 1.00 77.00 82 ARG A CA 1
ATOM 650 C C . ARG A 1 82 ? 5.179 6.700 3.532 1.00 77.00 82 ARG A C 1
ATOM 652 O O . ARG A 1 82 ? 6.284 6.483 3.996 1.00 77.00 82 ARG A O 1
ATOM 659 N N . VAL A 1 83 ? 4.057 6.467 4.212 1.00 83.44 83 VAL A N 1
ATOM 660 C CA . VAL A 1 83 ? 4.031 5.788 5.516 1.00 83.44 83 VAL A CA 1
ATOM 661 C C . VAL A 1 83 ? 3.150 4.557 5.399 1.00 83.44 83 VAL A C 1
ATOM 663 O O . VAL A 1 83 ? 1.955 4.664 5.123 1.00 83.44 83 VAL A O 1
ATOM 666 N N . ILE A 1 84 ? 3.738 3.382 5.600 1.00 87.19 84 ILE A N 1
ATOM 667 C CA . ILE A 1 84 ? 3.011 2.115 5.626 1.00 87.19 84 ILE A CA 1
ATOM 668 C C . ILE A 1 84 ? 2.819 1.725 7.079 1.00 87.19 84 ILE A C 1
ATOM 670 O O . ILE A 1 84 ? 3.781 1.518 7.815 1.00 87.19 84 ILE A O 1
ATOM 674 N N . ARG A 1 85 ? 1.559 1.639 7.495 1.00 88.69 85 ARG A N 1
ATOM 675 C CA . ARG A 1 85 ? 1.210 1.2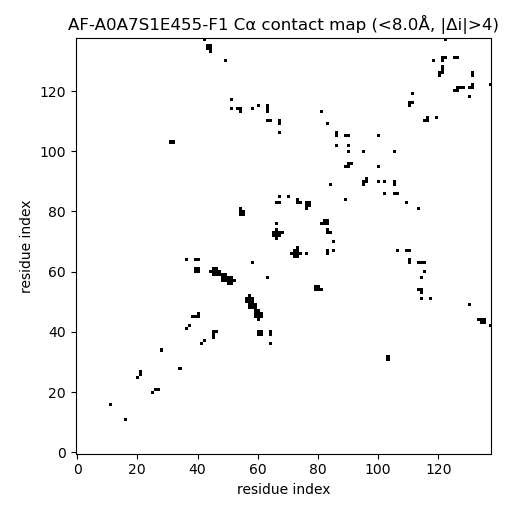35 8.855 1.00 88.69 85 ARG A CA 1
ATOM 676 C C . ARG A 1 85 ? 1.030 -0.280 8.935 1.00 88.69 85 ARG A C 1
ATOM 678 O O . ARG A 1 85 ? 0.420 -0.839 8.018 1.00 88.69 85 ARG A O 1
ATOM 685 N N . PRO A 1 86 ? 1.478 -0.928 10.023 1.00 89.25 86 PRO A N 1
ATOM 686 C CA . PRO A 1 86 ? 1.122 -2.310 10.301 1.00 89.25 86 PRO A CA 1
ATOM 687 C C . PRO A 1 86 ? -0.393 -2.498 10.249 1.00 89.25 86 PRO A C 1
ATOM 689 O O . PRO A 1 86 ? -1.166 -1.664 10.726 1.00 89.25 86 PRO A O 1
ATOM 692 N N . ILE A 1 87 ? -0.823 -3.600 9.647 1.00 90.50 87 ILE A N 1
ATOM 693 C CA . ILE A 1 87 ? -2.246 -3.875 9.429 1.00 90.50 87 ILE A CA 1
ATOM 694 C C . ILE A 1 87 ? -2.940 -4.128 10.762 1.00 90.50 87 ILE A C 1
ATOM 696 O O . ILE A 1 87 ? -4.082 -3.723 10.946 1.00 90.50 87 ILE A O 1
ATOM 700 N N . GLU A 1 88 ? -2.236 -4.737 11.710 1.00 90.12 88 GLU A N 1
ATOM 701 C CA . GLU A 1 88 ? -2.676 -4.925 13.088 1.00 90.12 88 GLU A CA 1
ATOM 702 C C . GLU A 1 88 ? -3.033 -3.585 13.744 1.00 90.12 88 GLU A C 1
ATOM 704 O O . GLU A 1 88 ? -4.112 -3.473 14.315 1.00 90.12 88 GLU A O 1
ATOM 709 N N . ASP A 1 89 ? -2.210 -2.547 13.566 1.00 91.31 89 ASP A N 1
ATOM 710 C CA . ASP A 1 89 ? -2.490 -1.216 14.116 1.00 91.31 89 ASP A CA 1
ATOM 711 C C . ASP A 1 89 ? -3.717 -0.576 13.456 1.00 91.31 89 ASP A C 1
ATOM 713 O O . ASP A 1 89 ? -4.507 0.089 14.121 1.00 91.31 89 ASP A O 1
ATOM 717 N N . LEU A 1 90 ? -3.895 -0.777 12.145 1.00 91.00 90 LEU A N 1
ATOM 718 C CA . LEU A 1 90 ? -5.061 -0.276 11.413 1.00 91.00 90 LEU A CA 1
ATOM 719 C C . LEU A 1 90 ? -6.352 -0.990 11.829 1.00 91.00 90 LEU A C 1
ATOM 721 O O . LEU A 1 90 ? -7.397 -0.354 11.918 1.00 91.00 90 LEU A O 1
ATOM 725 N N . MET A 1 91 ? -6.294 -2.292 12.116 1.00 91.81 91 MET A N 1
ATOM 726 C CA . MET A 1 91 ? -7.445 -3.065 12.598 1.00 91.81 91 MET A CA 1
ATOM 727 C C . MET A 1 91 ? -7.931 -2.611 13.979 1.00 91.81 91 MET A C 1
ATOM 729 O O . MET A 1 91 ? -9.096 -2.823 14.320 1.00 91.81 91 MET A O 1
ATOM 733 N N . GLU A 1 92 ? -7.060 -1.984 14.770 1.00 93.94 92 GLU A N 1
ATOM 734 C CA . GLU A 1 92 ? -7.412 -1.475 16.093 1.00 93.94 92 GLU A CA 1
ATOM 735 C C . GLU A 1 92 ? -8.132 -0.116 16.061 1.00 93.94 92 GLU A C 1
ATOM 737 O O . GLU A 1 92 ? -8.782 0.241 17.051 1.00 93.94 92 GLU A O 1
ATOM 742 N N . GLU A 1 93 ? -8.085 0.597 14.932 1.00 92.75 93 GLU A N 1
ATOM 743 C CA . GLU A 1 93 ? -8.713 1.907 14.749 1.00 92.75 93 GLU A CA 1
ATOM 744 C C . GLU A 1 93 ? -10.239 1.843 14.909 1.00 92.75 93 GLU A C 1
ATOM 746 O O . GLU A 1 93 ? -10.914 0.969 14.356 1.00 92.75 93 GLU A O 1
ATOM 751 N N . GLY A 1 94 ? -10.806 2.823 15.623 1.00 93.81 94 GLY A N 1
ATOM 752 C CA . GLY A 1 94 ? -12.248 2.888 15.894 1.00 93.81 94 GLY A CA 1
ATOM 753 C C . GLY A 1 94 ? -13.084 2.856 14.615 1.00 93.81 94 GLY A C 1
ATOM 754 O O . GLY A 1 94 ? -13.996 2.045 14.498 1.00 93.81 94 GLY A O 1
ATOM 755 N N . VAL A 1 95 ? -12.685 3.633 13.603 1.00 92.06 95 VAL A N 1
ATOM 756 C CA . VAL A 1 95 ? -13.370 3.689 12.300 1.00 92.06 95 VAL A CA 1
ATOM 757 C C . VAL A 1 95 ? -13.369 2.347 11.562 1.00 92.06 95 VAL A C 1
ATOM 759 O O . VAL A 1 95 ? -14.334 2.022 10.876 1.00 92.06 95 VAL A O 1
ATOM 762 N N . VAL A 1 96 ? -12.309 1.545 11.715 1.00 90.31 96 VAL A N 1
ATOM 763 C CA . VAL A 1 96 ? -12.182 0.227 11.076 1.00 90.31 96 VAL A CA 1
ATOM 764 C C . VAL A 1 96 ? -13.091 -0.788 11.766 1.00 90.31 96 VAL A C 1
ATOM 766 O O . VAL A 1 96 ? -13.789 -1.550 11.094 1.00 90.31 96 VAL A O 1
ATOM 769 N N . LYS A 1 97 ? -13.139 -0.752 13.103 1.00 92.06 97 LYS A N 1
ATOM 770 C CA . LYS A 1 97 ? -14.026 -1.597 13.914 1.00 92.06 97 LYS A CA 1
ATOM 771 C C . LYS A 1 97 ? -15.497 -1.247 13.721 1.00 92.06 97 LYS A C 1
ATOM 773 O O . LYS A 1 97 ? -16.308 -2.148 13.533 1.00 92.06 97 LYS A O 1
ATOM 778 N N . GLU A 1 98 ? -15.833 0.040 13.737 1.00 93.44 98 GLU A N 1
ATOM 779 C CA . GLU A 1 98 ? -17.196 0.545 13.539 1.00 93.44 98 GLU A CA 1
ATOM 780 C C . GLU A 1 98 ? -17.736 0.193 12.150 1.00 93.44 98 GLU A C 1
ATOM 782 O O . GLU A 1 98 ? -18.887 -0.220 12.023 1.00 93.44 98 GLU A O 1
ATOM 787 N N . ALA A 1 99 ? -16.894 0.290 11.117 1.00 92.12 99 ALA A N 1
ATOM 788 C CA . ALA A 1 99 ? -17.246 -0.117 9.759 1.00 92.12 99 ALA A CA 1
ATOM 789 C C . ALA A 1 99 ? -17.256 -1.646 9.556 1.00 92.12 99 ALA A C 1
ATOM 791 O O . ALA A 1 99 ? -17.736 -2.119 8.527 1.00 92.12 99 ALA A O 1
ATOM 792 N N . GLY A 1 100 ? -16.733 -2.425 10.510 1.00 91.81 100 GLY A N 1
ATOM 793 C CA . GLY A 1 100 ? -16.684 -3.886 10.433 1.00 91.81 100 GLY A CA 1
ATOM 794 C C . GLY A 1 100 ? -15.776 -4.421 9.321 1.00 91.81 100 GLY A C 1
ATOM 795 O O . GLY A 1 100 ? -16.063 -5.485 8.766 1.00 91.81 100 GLY A O 1
ATOM 796 N N . LEU A 1 101 ? -14.705 -3.695 8.975 1.00 90.81 101 LEU A N 1
ATOM 797 C CA . LEU A 1 101 ? -13.817 -4.085 7.877 1.00 90.81 101 LEU A CA 1
ATOM 798 C C . LEU A 1 101 ? -12.997 -5.331 8.225 1.00 90.81 101 LEU A C 1
ATOM 800 O O . LEU A 1 101 ? -12.557 -5.550 9.355 1.00 90.81 101 LEU A O 1
ATOM 804 N N . LYS A 1 102 ? -12.740 -6.146 7.207 1.00 90.69 102 LYS A N 1
ATOM 805 C CA . LYS A 1 102 ? -11.885 -7.331 7.279 1.00 90.69 102 LYS A CA 1
ATOM 806 C C . LYS A 1 102 ? -10.441 -6.955 6.964 1.00 90.69 102 LYS A C 1
ATOM 808 O O . LYS A 1 102 ? -10.182 -6.081 6.142 1.00 90.69 102 LYS A O 1
ATOM 813 N N . LYS A 1 103 ? -9.484 -7.734 7.485 1.00 89.81 103 LYS A N 1
ATOM 814 C CA . LYS A 1 103 ? -8.050 -7.578 7.159 1.00 89.81 103 LYS A CA 1
ATOM 815 C C . LYS A 1 103 ? -7.781 -7.490 5.650 1.00 89.81 103 LYS A C 1
ATOM 817 O O . LYS A 1 103 ? -6.987 -6.666 5.220 1.00 89.81 103 LYS A O 1
ATOM 822 N N . VAL A 1 104 ? -8.476 -8.297 4.841 1.00 88.62 104 VAL A N 1
ATOM 823 C CA . VAL A 1 104 ? -8.348 -8.279 3.369 1.00 88.62 104 VAL A CA 1
ATOM 824 C C . VAL A 1 104 ? -8.747 -6.947 2.734 1.00 88.62 104 VAL A C 1
ATOM 826 O O . VAL A 1 104 ? -8.120 -6.519 1.771 1.00 88.62 104 VAL A O 1
ATOM 829 N N . GLU A 1 105 ? -9.735 -6.262 3.300 1.00 90.00 105 GLU A N 1
ATOM 830 C CA . GLU A 1 105 ? -10.171 -4.950 2.823 1.00 90.00 105 GLU A CA 1
ATOM 831 C C . GLU A 1 105 ? -9.148 -3.879 3.208 1.00 90.00 105 GLU A C 1
ATOM 833 O O . GLU A 1 105 ? -8.837 -3.016 2.393 1.00 90.00 105 GLU A O 1
ATOM 838 N N . ILE A 1 106 ? -8.535 -3.987 4.391 1.00 92.12 106 ILE A N 1
ATOM 839 C CA . ILE A 1 106 ? -7.433 -3.105 4.796 1.00 92.12 106 ILE A CA 1
ATOM 840 C C . ILE A 1 106 ? -6.196 -3.311 3.911 1.00 92.12 106 ILE A C 1
ATOM 842 O O . ILE A 1 106 ? -5.600 -2.328 3.475 1.00 92.12 106 ILE A O 1
ATOM 846 N N . TYR A 1 107 ? -5.844 -4.557 3.570 1.00 91.12 107 TYR A N 1
ATOM 847 C CA . TYR A 1 107 ? -4.774 -4.839 2.604 1.00 91.12 107 TYR A CA 1
ATOM 848 C C . TYR A 1 107 ? -5.054 -4.175 1.247 1.00 91.12 107 TYR A C 1
ATOM 850 O O . TYR A 1 107 ? -4.178 -3.517 0.684 1.00 91.12 107 TYR A O 1
ATOM 858 N N . ALA A 1 108 ? -6.283 -4.301 0.737 1.00 90.00 108 ALA A N 1
ATOM 859 C CA . ALA A 1 108 ? -6.682 -3.691 -0.530 1.00 90.00 108 ALA A CA 1
ATOM 860 C C . ALA A 1 108 ? -6.621 -2.156 -0.477 1.00 90.00 108 ALA A C 1
ATOM 862 O O . ALA A 1 108 ? -6.099 -1.531 -1.402 1.00 90.00 108 ALA A O 1
ATOM 863 N N . LEU A 1 109 ? -7.099 -1.555 0.617 1.00 90.06 109 LEU A N 1
ATOM 864 C CA . LEU A 1 109 ? -7.036 -0.112 0.838 1.00 90.06 109 LEU A CA 1
ATOM 865 C C . LEU A 1 109 ? -5.592 0.380 0.894 1.00 90.06 109 LEU A C 1
ATOM 867 O O . LEU A 1 109 ? -5.265 1.347 0.216 1.00 90.06 109 LEU A O 1
ATOM 871 N N . GLN A 1 110 ? -4.713 -0.300 1.633 1.00 90.81 110 GLN A N 1
ATOM 872 C CA . GLN A 1 110 ? -3.317 0.110 1.749 1.00 90.81 110 GLN A CA 1
ATOM 873 C C . GLN A 1 110 ? -2.594 0.047 0.396 1.00 90.81 110 GLN A C 1
ATOM 875 O O . GLN A 1 110 ? -1.919 1.010 0.029 1.00 90.81 110 GLN A O 1
ATOM 880 N N . LEU A 1 111 ? -2.808 -1.022 -0.384 1.00 90.75 111 LEU A N 1
ATOM 881 C CA . LEU A 1 111 ? -2.298 -1.135 -1.756 1.00 90.75 111 LEU A CA 1
ATOM 882 C C . LEU A 1 111 ? -2.824 0.002 -2.647 1.00 90.75 111 LEU A C 1
ATOM 884 O O . LEU A 1 111 ? -2.037 0.651 -3.335 1.00 90.75 111 LEU A O 1
ATOM 888 N N . TYR A 1 112 ? -4.131 0.287 -2.602 1.00 87.62 112 TYR A N 1
ATOM 889 C CA . TYR A 1 112 ? -4.750 1.344 -3.409 1.00 87.62 112 TYR A CA 1
ATOM 890 C C . TYR A 1 112 ? -4.330 2.756 -2.996 1.00 87.62 112 TYR A C 1
ATOM 892 O O . TYR A 1 112 ? -4.210 3.622 -3.847 1.00 87.62 112 TYR A O 1
ATOM 900 N N . THR A 1 113 ? -4.101 3.024 -1.713 1.00 86.12 113 THR A N 1
ATOM 901 C CA . THR A 1 113 ? -3.580 4.329 -1.263 1.00 86.12 113 THR A CA 1
ATOM 902 C C . THR A 1 113 ? -2.072 4.472 -1.470 1.00 86.12 113 THR A C 1
ATOM 904 O O . THR A 1 113 ? -1.523 5.555 -1.267 1.00 86.12 113 THR A O 1
ATOM 907 N N . GLY A 1 114 ? -1.402 3.385 -1.852 1.00 86.50 114 GLY A N 1
ATOM 908 C CA . GLY A 1 114 ? -0.025 3.370 -2.316 1.00 86.50 114 GLY A CA 1
ATOM 909 C C . GLY A 1 114 ? 0.066 3.377 -3.848 1.00 86.50 114 GLY A C 1
ATOM 910 O O . GLY A 1 114 ? -0.901 3.679 -4.545 1.00 86.50 114 GLY A O 1
ATOM 911 N N . PRO A 1 115 ? 1.226 3.005 -4.404 1.00 88.06 115 PRO A N 1
ATOM 912 C CA . PRO A 1 115 ? 1.482 2.993 -5.844 1.00 88.06 115 PRO A CA 1
ATOM 913 C C . PRO A 1 115 ? 0.490 2.220 -6.720 1.00 88.06 115 PRO A C 1
ATOM 915 O O . PRO A 1 115 ? 0.269 2.605 -7.870 1.00 88.06 115 PRO A O 1
ATOM 918 N N . MET A 1 116 ? -0.142 1.158 -6.207 1.00 90.12 116 MET A N 1
ATOM 919 C CA . MET A 1 116 ? -1.020 0.303 -7.018 1.00 90.12 116 MET A CA 1
ATOM 920 C C . MET A 1 116 ? -2.279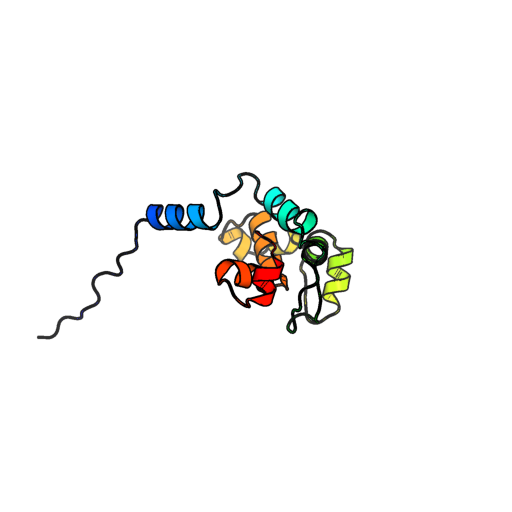 1.017 -7.529 1.00 90.12 116 MET A C 1
ATOM 922 O O . MET A 1 116 ? -2.876 0.547 -8.498 1.00 90.12 116 MET A O 1
ATOM 926 N N . TYR A 1 117 ? -2.632 2.194 -6.986 1.00 85.62 117 TYR A N 1
ATOM 927 C CA . TYR A 1 117 ? -3.683 3.060 -7.541 1.00 85.62 117 TYR A CA 1
ATOM 928 C C . TYR A 1 117 ? -3.516 3.298 -9.048 1.00 85.62 117 TYR A C 1
ATOM 930 O O . TYR A 1 117 ? -4.509 3.390 -9.767 1.00 85.62 117 TYR A O 1
ATOM 938 N N . SER A 1 118 ? -2.270 3.390 -9.524 1.00 83.94 118 SER A N 1
ATOM 939 C CA . SER A 1 118 ? -1.939 3.660 -10.922 1.00 83.94 118 SER A CA 1
ATOM 940 C C . SER A 1 118 ? -2.427 2.520 -11.823 1.00 83.94 118 SER A C 1
ATOM 942 O O . SER A 1 118 ? -3.173 2.749 -12.776 1.00 83.94 118 SER A O 1
ATOM 944 N N . LYS A 1 119 ? -2.115 1.271 -11.450 1.00 82.50 119 LYS A N 1
ATOM 945 C CA . LYS A 1 119 ? -2.560 0.073 -12.173 1.00 82.50 119 LYS A CA 1
ATOM 946 C C . LYS A 1 119 ? -4.053 -0.193 -12.014 1.00 82.50 119 LYS A C 1
ATOM 948 O O . LYS A 1 119 ? -4.718 -0.461 -13.009 1.00 82.50 119 LYS A O 1
ATOM 953 N N . TYR A 1 120 ? -4.608 -0.060 -10.809 1.00 83.38 120 TYR A N 1
ATOM 954 C CA . TYR A 1 120 ? -6.044 -0.282 -10.601 1.00 83.38 120 TYR A CA 1
ATOM 955 C C . TYR A 1 120 ? -6.889 0.730 -11.382 1.00 83.38 120 TYR A C 1
ATOM 957 O O . TYR A 1 120 ? -7.865 0.355 -12.028 1.00 83.38 120 TYR A O 1
ATOM 965 N N . ASN A 1 121 ? -6.490 2.007 -11.401 1.00 81.31 121 ASN A N 1
ATOM 966 C CA . ASN A 1 121 ? -7.160 3.001 -12.236 1.00 81.31 121 ASN A CA 1
ATOM 967 C C . ASN A 1 121 ? -6.984 2.709 -13.728 1.00 81.31 121 ASN A C 1
ATOM 969 O O . ASN A 1 121 ? -7.936 2.917 -14.476 1.00 81.31 121 ASN A O 1
ATOM 973 N N . ALA A 1 122 ? -5.822 2.208 -14.158 1.00 80.06 122 ALA A N 1
ATOM 974 C CA . ALA A 1 122 ? -5.606 1.822 -15.549 1.00 80.06 122 ALA A CA 1
ATOM 975 C C . ALA A 1 122 ? -6.541 0.692 -15.993 1.00 80.06 122 ALA A C 1
ATOM 977 O O . ALA A 1 122 ? -7.174 0.824 -17.037 1.00 80.06 122 ALA A O 1
ATOM 978 N N . VAL A 1 123 ? -6.712 -0.349 -15.173 1.00 76.19 123 VAL A N 1
ATOM 979 C CA . VAL A 1 123 ? -7.677 -1.437 -15.423 1.00 76.19 123 VAL A CA 1
ATOM 980 C C . VAL A 1 123 ? -9.107 -0.896 -15.488 1.00 76.19 123 VAL A C 1
ATOM 982 O O . VAL A 1 123 ? -9.840 -1.174 -16.432 1.00 76.19 123 VAL A O 1
ATOM 985 N N . LEU A 1 124 ? -9.510 -0.079 -14.509 1.00 72.19 124 LEU A N 1
ATOM 986 C CA . LEU A 1 124 ? -10.887 0.417 -14.410 1.00 72.19 124 LEU A CA 1
ATOM 987 C C . LEU A 1 124 ? -11.255 1.432 -15.502 1.00 72.19 124 LEU A C 1
ATOM 989 O O . LEU A 1 124 ? -12.428 1.549 -15.858 1.00 72.19 124 LEU A O 1
ATOM 993 N N . ARG A 1 125 ? -10.280 2.201 -16.002 1.00 74.38 125 ARG A N 1
ATOM 994 C CA . ARG A 1 125 ? -10.502 3.306 -16.953 1.00 74.38 125 ARG A CA 1
ATOM 995 C C . ARG A 1 125 ? -10.049 2.990 -18.377 1.00 74.38 125 ARG A C 1
ATOM 997 O O . ARG A 1 125 ? -10.378 3.760 -19.273 1.00 74.38 125 ARG A O 1
ATOM 1004 N N . GLY A 1 126 ? -9.275 1.923 -18.578 1.00 63.34 126 GLY A N 1
ATOM 1005 C CA . GLY A 1 126 ? -8.569 1.660 -19.835 1.00 63.34 126 GLY A CA 1
ATOM 1006 C C . GLY A 1 126 ? -7.511 2.722 -20.170 1.00 63.34 126 GLY A C 1
ATOM 1007 O O . GLY A 1 126 ? -7.226 2.950 -21.339 1.00 63.34 126 GLY A O 1
ATOM 1008 N N . PHE A 1 127 ? -6.980 3.440 -19.170 1.00 55.84 127 PHE A N 1
ATOM 1009 C CA . PHE A 1 127 ? -6.084 4.587 -19.377 1.00 55.84 127 PHE A CA 1
ATOM 1010 C C . PHE A 1 127 ? -5.132 4.809 -18.185 1.00 55.84 127 PHE A C 1
ATOM 1012 O O . PHE A 1 127 ? -5.600 4.762 -17.0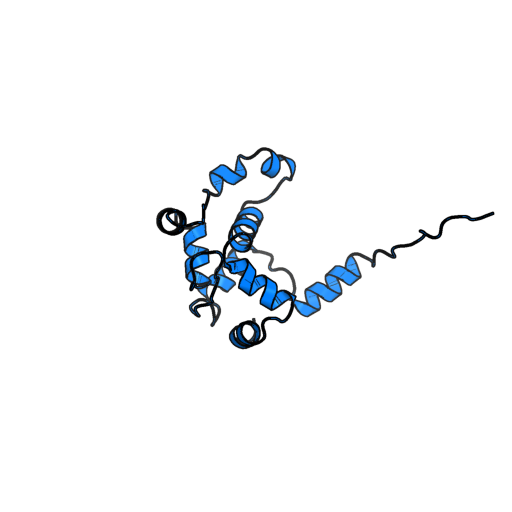45 1.00 55.84 127 PHE A O 1
ATOM 1019 N N . PRO A 1 128 ? -3.849 5.173 -18.393 1.00 59.44 128 PRO A N 1
ATOM 1020 C CA . PRO A 1 128 ? -3.193 5.465 -19.672 1.00 59.44 128 PRO A CA 1
ATOM 1021 C C . PRO A 1 128 ? -2.906 4.219 -20.518 1.00 59.44 128 PRO A C 1
ATOM 1023 O O . PRO A 1 128 ? -2.578 3.162 -19.987 1.00 59.44 128 PRO A O 1
ATOM 1026 N N . GLU A 1 129 ? -3.023 4.370 -21.841 1.00 59.91 129 GLU A N 1
ATOM 1027 C CA . GLU A 1 129 ? -2.996 3.273 -22.826 1.00 59.91 129 GLU A CA 1
ATOM 1028 C C . GLU A 1 129 ? -1.719 2.422 -22.730 1.00 59.91 129 GLU A C 1
ATOM 1030 O O . GLU A 1 129 ? -1.806 1.205 -22.653 1.00 59.91 129 GLU A O 1
ATOM 1035 N N . HIS A 1 130 ? -0.545 3.043 -22.561 1.00 64.44 130 HIS A N 1
ATOM 1036 C CA . HIS A 1 130 ? 0.729 2.321 -22.405 1.00 64.44 130 HIS A CA 1
ATOM 1037 C C . HIS A 1 130 ? 0.797 1.431 -21.150 1.00 64.44 130 HIS A C 1
ATOM 1039 O O . HIS A 1 130 ? 1.497 0.420 -21.146 1.00 64.44 130 HIS A O 1
ATOM 1045 N N . MET A 1 131 ? 0.093 1.794 -20.070 1.00 59.09 131 MET A N 1
ATOM 1046 C CA . MET A 1 131 ? -0.016 0.918 -18.904 1.00 59.09 131 MET A CA 1
ATOM 1047 C C . MET A 1 131 ? -1.038 -0.180 -19.150 1.00 59.09 131 MET A C 1
ATOM 1049 O O . MET A 1 131 ? -0.787 -1.301 -18.733 1.00 59.09 131 MET A O 1
ATOM 1053 N N . PHE A 1 132 ? -2.142 0.122 -19.838 1.00 58.16 132 PHE A N 1
ATOM 1054 C CA . PHE A 1 132 ? -3.169 -0.857 -20.188 1.00 58.16 132 PHE A CA 1
ATOM 1055 C C . PHE A 1 132 ? -2.639 -1.943 -21.139 1.00 58.16 132 PHE A C 1
ATOM 1057 O O . PHE A 1 132 ? -2.818 -3.128 -20.876 1.00 58.16 132 PHE A O 1
ATOM 1064 N N . GLU A 1 133 ? -1.904 -1.569 -22.186 1.00 62.00 133 GLU A N 1
ATOM 1065 C CA . GLU A 1 133 ? -1.228 -2.510 -23.090 1.00 62.00 133 GLU A CA 1
ATOM 1066 C C . GLU A 1 133 ? -0.183 -3.357 -22.349 1.00 62.00 133 GLU A C 1
ATOM 1068 O O . GLU A 1 133 ? -0.063 -4.558 -22.587 1.00 62.00 133 GLU A O 1
ATOM 1073 N N . GLY A 1 134 ? 0.517 -2.758 -21.379 1.00 59.34 134 GLY A N 1
ATOM 1074 C CA . GLY A 1 134 ? 1.491 -3.441 -20.525 1.00 59.34 134 GLY A CA 1
ATOM 1075 C C . GLY A 1 134 ? 0.897 -4.452 -19.535 1.00 59.34 134 GLY A C 1
ATOM 1076 O O . GLY A 1 134 ? 1.660 -5.191 -18.908 1.00 59.34 134 GLY A O 1
ATOM 1077 N N . LEU A 1 135 ? -0.434 -4.511 -19.388 1.00 59.00 135 LEU A N 1
ATOM 1078 C CA . LEU A 1 135 ? -1.124 -5.496 -18.547 1.00 59.00 135 LEU A CA 1
ATOM 1079 C C . LEU A 1 135 ? -1.236 -6.881 -19.205 1.00 59.00 135 LEU A C 1
ATOM 1081 O O . LEU A 1 135 ? -1.577 -7.834 -18.508 1.00 59.00 135 LEU A O 1
ATOM 1085 N N . ASN A 1 136 ? -0.959 -7.013 -20.513 1.00 59.03 136 ASN A N 1
ATOM 1086 C CA . ASN A 1 136 ? -0.956 -8.282 -21.261 1.00 59.03 136 ASN A CA 1
ATOM 1087 C C . ASN A 1 136 ? -2.161 -9.210 -20.969 1.00 59.03 136 ASN A C 1
ATOM 1089 O O . ASN A 1 136 ? -2.012 -10.428 -20.853 1.00 59.03 136 ASN A O 1
ATOM 1093 N N . GLY A 1 137 ? -3.368 -8.646 -20.863 1.00 53.31 137 GLY A N 1
ATOM 1094 C CA . GLY A 1 137 ? -4.601 -9.418 -20.665 1.00 53.31 137 GLY A CA 1
ATOM 1095 C C . GLY A 1 137 ? -4.951 -9.754 -19.209 1.00 53.31 137 GLY A C 1
ATOM 1096 O O . GLY A 1 137 ? -5.606 -10.773 -18.974 1.00 53.31 137 GLY A O 1
ATOM 1097 N N . ASN A 1 138 ? -4.526 -8.929 -18.241 1.00 48.31 138 ASN A N 1
ATOM 1098 C CA . ASN A 1 138 ? -5.213 -8.850 -16.942 1.00 48.31 138 ASN A CA 1
ATOM 1099 C C . ASN A 1 138 ? -6.620 -8.269 -17.079 1.00 48.31 138 ASN A C 1
ATOM 1101 O O . ASN A 1 138 ? -6.787 -7.301 -17.855 1.00 48.31 138 ASN A O 1
#

Sequence (138 aa):
GNEPQWSKARFGNIEEFYSGLADKIGLPQVRLLHAMESEHLRRQDSRSPFDVPNYGGLTTPEREWRCVFDPEAACEASKGDRVIRPIEDLMEEGVVKEAGLKKVEIYALQLYTGPMYSKYNAVLRGFPEHMFEGLNGN

Radius of gyration: 18.55 Å; Cα contacts (8 Å, |Δi|>4): 124; chains: 1; bounding box: 59×44×39 Å

Secondary structure (DSSP, 8-state):
-------------HHHHHHHHHHHH-SPPSSHHHHHHHHHHHSTTTT--EEEGGGTEEE-HHHHHHHHH-HHHHHHHTTTT--PPPHHHHHTSHHHHHTT--HHHHHHHHHHHTTTHHHHHHHHHT-SHHHHHTTTT-

Organism: Hemiselmis andersenii (NCBI:txid464988)